Protein AF-A0A426UV34-F1 (afdb_monomer)

Foldseek 3Di:
DDDDDDDDDDDDDDDDDDDDDDDDDDPPPCPDPPVPPVVVVVDDPVVVVVVVVVQVQQPPVPPSDRDLVSVCVVCVVVVHDDDSVNSVVVCVVPPDD

InterPro domains:
  IPR002048 EF-hand domain [PF13405] (50-79)
  IPR002048 EF-hand domain [PS50222] (46-81)
  IPR011992 EF-hand domain pair [SSF47473] (42-97)
  IPR018247 EF-Hand 1, calcium-binding site [PS00018] (59-71)
  IPR050403 Myosin regulatory light chain [PTHR23049] (8-97)

Mean predicted aligned error: 17.24 Å

Radius of gyration: 27.0 Å; Cα contacts (8 Å, |Δi|>4): 29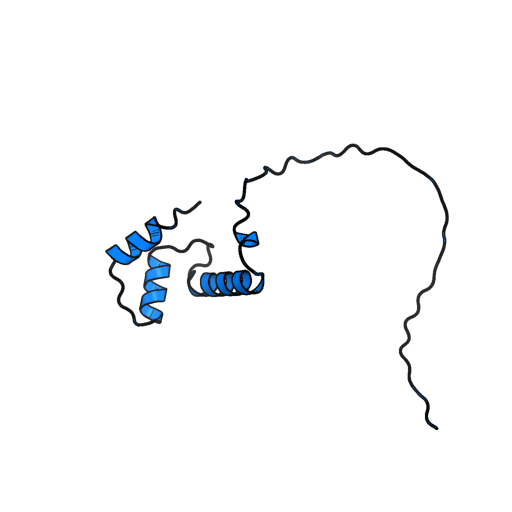; chains: 1; bounding box: 42×59×69 Å

Sequence (97 aa):
KVKKKKKEETEAPAPAPAAESRASSKSSSKKAKRSGSNVFSMFSQAQVAEFKEAFQLMDHDKDGIITKPDLRATFDAVGKLSTEKELDEMLNEAPGP

pLDDT: mean 71.15, std 20.0, range [33.56, 92.19]

Organism: NCBI:txid2493092

Secondary structure (DSSP, 8-state):
--------------------------------------GGGSS-HHHHHHHHHHHHHH-SS-SSS--HHHHHHHHHHHT----HHHHHHHHHHS---

Structure (mmCIF, N/CA/C/O backbone):
data_AF-A0A42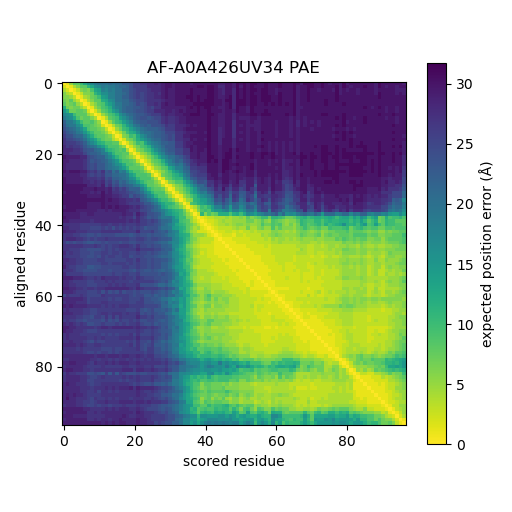6UV34-F1
#
_entry.id   AF-A0A426UV34-F1
#
loop_
_atom_site.group_PDB
_atom_site.id
_atom_site.type_symbol
_atom_site.label_atom_id
_atom_site.label_alt_id
_atom_site.label_comp_id
_atom_site.label_asym_id
_atom_site.label_entity_id
_atom_site.label_seq_id
_atom_site.pdbx_PDB_ins_code
_atom_site.Cartn_x
_atom_site.Cartn_y
_atom_site.Cartn_z
_atom_site.occupancy
_atom_site.B_iso_or_equiv
_atom_site.auth_seq_id
_atom_site.auth_comp_id
_atom_site.auth_asym_id
_atom_site.auth_atom_id
_atom_site.pdbx_PDB_model_num
ATOM 1 N N . LYS A 1 1 ? 32.113 -34.381 -44.879 1.00 39.75 1 LYS A N 1
ATOM 2 C CA . LYS A 1 1 ? 30.875 -35.202 -44.854 1.00 39.75 1 LYS A CA 1
ATOM 3 C C . LYS A 1 1 ? 29.744 -34.355 -44.269 1.00 39.75 1 LYS A C 1
ATOM 5 O O . LYS A 1 1 ? 29.989 -33.741 -43.249 1.00 39.75 1 LYS A O 1
ATOM 10 N N . VAL A 1 2 ? 28.577 -34.360 -44.936 1.00 42.16 2 VAL A N 1
ATOM 11 C CA . VAL A 1 2 ? 27.226 -33.919 -44.486 1.00 42.16 2 VAL A CA 1
ATOM 12 C C . VAL A 1 2 ? 27.110 -32.434 -44.065 1.00 42.16 2 VAL A C 1
ATOM 14 O O . VAL A 1 2 ? 27.537 -32.081 -42.983 1.00 42.16 2 VAL A O 1
ATOM 17 N N . LYS A 1 3 ? 26.694 -31.459 -44.892 1.00 38.00 3 LYS A N 1
ATOM 18 C CA . LYS A 1 3 ? 25.502 -31.262 -45.760 1.00 38.00 3 LYS A CA 1
ATOM 19 C C . LYS A 1 3 ? 24.205 -30.933 -44.979 1.00 38.00 3 LYS A C 1
ATOM 21 O O . LYS A 1 3 ? 23.698 -31.793 -44.273 1.00 38.00 3 LYS A O 1
ATOM 26 N N . LYS A 1 4 ? 23.612 -29.778 -45.348 1.00 47.50 4 LYS A N 1
ATOM 27 C CA . LYS A 1 4 ? 22.185 -29.356 -45.251 1.00 47.50 4 LYS A CA 1
ATOM 28 C C . LYS A 1 4 ? 21.709 -28.838 -43.881 1.00 47.50 4 LYS A C 1
ATOM 30 O O . LYS A 1 4 ? 22.110 -29.372 -42.869 1.00 47.50 4 LYS A O 1
ATOM 35 N N . LYS A 1 5 ? 20.826 -27.837 -43.769 1.00 47.53 5 LYS A N 1
ATOM 36 C CA . LYS A 1 5 ? 19.815 -27.243 -44.682 1.00 47.53 5 LYS A CA 1
ATOM 37 C C . LYS A 1 5 ? 19.419 -25.873 -44.068 1.00 47.53 5 LYS A C 1
ATOM 39 O O . LYS A 1 5 ? 19.293 -25.792 -42.858 1.00 47.53 5 LYS A O 1
ATOM 44 N N . LYS A 1 6 ? 19.394 -24.779 -44.837 1.00 43.38 6 LYS A N 1
ATOM 45 C CA . LYS A 1 6 ? 18.221 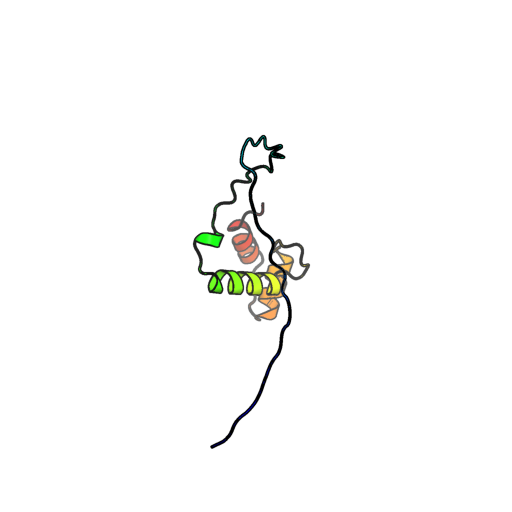-24.175 -45.517 1.00 43.38 6 LYS A CA 1
ATOM 46 C C . LYS A 1 6 ? 17.227 -23.443 -44.593 1.00 43.38 6 LYS A C 1
ATOM 48 O O . LYS A 1 6 ? 16.454 -24.096 -43.903 1.00 43.38 6 LYS A O 1
ATOM 53 N N . LYS A 1 7 ? 17.161 -22.117 -44.765 1.00 40.47 7 LYS A N 1
ATOM 54 C CA . LYS A 1 7 ? 15.957 -21.258 -44.739 1.00 40.47 7 LYS A CA 1
ATOM 55 C C . LYS A 1 7 ? 16.384 -19.920 -45.376 1.00 40.47 7 LYS A C 1
ATOM 57 O O . LYS A 1 7 ? 17.247 -19.261 -44.821 1.00 40.47 7 LYS A O 1
ATOM 62 N N . GLU A 1 8 ? 16.266 -19.734 -46.690 1.00 35.78 8 GLU A N 1
ATOM 63 C CA . GLU A 1 8 ? 15.092 -19.227 -47.424 1.00 35.78 8 GLU A CA 1
ATOM 64 C C . GLU A 1 8 ? 14.424 -18.034 -46.731 1.00 35.78 8 GLU A C 1
ATOM 66 O O . GLU A 1 8 ? 13.609 -18.235 -45.840 1.00 35.78 8 GLU A O 1
ATOM 71 N N . GLU A 1 9 ? 14.775 -16.825 -47.173 1.00 36.84 9 GLU A N 1
ATOM 72 C CA . GLU A 1 9 ? 13.807 -15.748 -47.379 1.00 36.84 9 GLU A CA 1
ATOM 73 C C . GLU A 1 9 ? 14.308 -14.861 -48.531 1.00 36.84 9 GLU A C 1
ATOM 75 O O . GLU A 1 9 ? 15.380 -14.259 -48.493 1.00 36.84 9 GLU A O 1
ATOM 80 N N . THR A 1 10 ? 13.562 -14.937 -49.624 1.00 35.66 10 THR A N 1
ATOM 81 C CA . THR A 1 10 ? 13.453 -13.969 -50.714 1.00 35.66 10 THR A CA 1
ATOM 82 C C . THR A 1 10 ? 13.137 -12.582 -50.174 1.00 35.66 10 THR A C 1
ATOM 84 O O . THR A 1 10 ? 12.179 -12.475 -49.427 1.00 35.66 10 THR A O 1
ATOM 87 N N . GLU A 1 11 ? 13.855 -11.552 -50.624 1.00 33.56 11 GLU A N 1
ATOM 88 C CA . GLU A 1 11 ? 13.279 -10.369 -51.288 1.00 33.56 11 GLU A CA 1
ATOM 89 C C . GLU A 1 11 ? 14.422 -9.443 -51.741 1.00 33.56 11 GLU A C 1
ATOM 91 O O . GLU A 1 11 ? 15.162 -8.882 -50.938 1.00 33.56 11 GLU A O 1
ATOM 96 N N . ALA A 1 12 ? 14.596 -9.303 -53.054 1.00 44.97 12 ALA A N 1
ATOM 97 C CA . ALA A 1 12 ? 15.107 -8.064 -53.627 1.00 44.97 12 ALA A CA 1
ATOM 98 C C . ALA A 1 12 ? 13.859 -7.266 -54.032 1.00 44.97 12 ALA A C 1
ATOM 100 O O . ALA A 1 12 ? 12.920 -7.875 -54.553 1.00 44.97 12 ALA A O 1
ATOM 101 N N . PRO A 1 13 ? 13.835 -5.941 -53.833 1.00 46.31 13 PRO A N 1
ATOM 102 C CA . PRO A 1 13 ? 14.529 -5.101 -54.804 1.00 46.31 13 PRO A CA 1
ATOM 103 C C . PRO A 1 13 ? 15.206 -3.856 -54.205 1.00 46.31 13 PRO A C 1
ATOM 105 O O . PRO A 1 13 ? 14.630 -3.106 -53.423 1.00 46.31 13 PRO A O 1
ATOM 108 N N . ALA A 1 14 ? 16.419 -3.568 -54.680 1.00 47.28 14 ALA A N 1
ATOM 109 C CA . ALA A 1 14 ? 16.874 -2.183 -54.786 1.00 47.28 14 ALA A CA 1
ATOM 110 C C . ALA A 1 14 ? 16.051 -1.484 -55.886 1.00 47.28 14 ALA A C 1
ATOM 112 O O . ALA A 1 14 ? 15.745 -2.110 -56.905 1.00 47.28 14 ALA A O 1
ATOM 113 N N . PRO A 1 15 ? 15.713 -0.198 -55.711 1.00 45.78 15 PRO A N 1
ATOM 114 C CA . PRO A 1 15 ? 16.506 0.808 -56.419 1.00 45.78 15 PRO A CA 1
ATOM 115 C C . PRO A 1 15 ? 16.759 2.085 -55.589 1.00 45.78 15 PRO A C 1
ATOM 117 O O . PRO A 1 15 ? 15.846 2.687 -55.033 1.00 45.78 15 PRO A O 1
ATOM 120 N N . ALA A 1 16 ? 18.012 2.538 -55.560 1.00 44.94 16 ALA A N 1
ATOM 121 C CA . ALA A 1 16 ? 18.384 3.950 -55.359 1.00 44.94 16 ALA A CA 1
ATOM 122 C C . ALA A 1 16 ? 18.532 4.614 -56.761 1.00 44.94 16 ALA A C 1
ATOM 124 O O . ALA A 1 16 ? 18.626 3.835 -57.716 1.00 44.94 16 ALA A O 1
ATOM 125 N N . PRO A 1 17 ? 18.633 5.960 -56.963 1.00 52.09 17 PRO A N 1
ATOM 126 C CA . PRO A 1 17 ? 19.042 6.999 -55.998 1.00 52.09 17 PRO A CA 1
ATOM 127 C C . PRO A 1 17 ? 18.376 8.415 -56.103 1.00 52.09 17 PRO A C 1
ATOM 129 O O . PRO A 1 17 ? 17.724 8.761 -57.078 1.00 52.09 17 PRO A O 1
ATOM 132 N N . ALA A 1 18 ? 18.663 9.243 -55.083 1.00 46.75 18 ALA A N 1
ATOM 133 C CA . ALA A 1 18 ? 18.861 10.711 -55.072 1.00 46.75 18 ALA A CA 1
ATOM 134 C C . ALA A 1 18 ? 17.747 11.711 -55.488 1.00 46.75 18 ALA A C 1
ATOM 136 O O . ALA A 1 18 ? 17.473 11.903 -56.666 1.00 46.75 18 ALA A O 1
ATOM 137 N N . ALA A 1 19 ? 17.284 12.518 -54.518 1.00 48.22 19 ALA A N 1
ATOM 138 C CA . ALA A 1 19 ? 17.123 13.977 -54.657 1.00 48.22 19 ALA A CA 1
ATOM 139 C C . ALA A 1 19 ? 17.048 14.653 -53.271 1.00 48.22 19 ALA A C 1
ATOM 141 O O . ALA A 1 19 ? 16.510 14.109 -52.310 1.00 48.22 19 ALA A O 1
ATOM 142 N N . GLU A 1 20 ? 17.646 15.832 -53.176 1.00 36.59 20 GLU A N 1
ATOM 143 C CA . GLU A 1 20 ? 18.181 16.457 -51.974 1.00 36.59 20 GLU A CA 1
ATOM 144 C C . GLU A 1 20 ? 17.277 17.567 -51.394 1.00 36.59 20 GLU A C 1
ATOM 146 O O . GLU A 1 20 ? 16.874 18.493 -52.085 1.00 36.59 20 GLU A O 1
ATOM 151 N N . SER A 1 21 ? 17.107 17.528 -50.069 1.00 49.25 21 SER A N 1
ATOM 152 C CA . SER A 1 21 ? 17.011 18.665 -49.137 1.00 49.25 21 SER A CA 1
ATOM 153 C C . SER A 1 21 ? 15.748 19.550 -49.006 1.00 49.25 21 SER A C 1
ATOM 155 O O . SER A 1 21 ? 15.192 20.091 -49.952 1.00 49.25 21 SER A O 1
ATOM 157 N N . ARG A 1 22 ? 15.490 19.828 -47.715 1.00 45.75 22 ARG A N 1
ATOM 158 C CA . ARG A 1 22 ? 15.134 21.110 -47.071 1.00 45.75 22 ARG A CA 1
ATOM 159 C C . ARG A 1 22 ? 13.689 21.362 -46.610 1.00 45.75 22 ARG A C 1
ATOM 161 O O . ARG A 1 22 ? 12.760 21.537 -47.379 1.00 45.75 22 ARG A O 1
ATOM 168 N N . ALA A 1 23 ? 13.659 21.603 -45.294 1.00 43.31 23 ALA A N 1
ATOM 169 C CA . ALA A 1 23 ? 12.843 22.555 -44.542 1.00 43.31 23 ALA A CA 1
ATOM 170 C C . ALA A 1 23 ? 11.572 22.022 -43.859 1.00 43.31 23 ALA A C 1
ATOM 172 O O . ALA A 1 23 ? 10.492 21.889 -44.418 1.00 43.31 23 ALA A O 1
ATOM 173 N N . SER A 1 24 ? 11.754 21.804 -42.558 1.00 49.31 24 SER A N 1
ATOM 174 C CA . SER A 1 24 ? 10.762 21.642 -41.504 1.00 49.31 24 SER A CA 1
ATOM 175 C C . SER A 1 24 ? 9.880 22.878 -41.280 1.00 49.31 24 SER A C 1
ATOM 177 O O . SER A 1 24 ? 10.412 23.985 -41.235 1.00 49.31 24 SER A O 1
ATOM 179 N N . SER A 1 25 ? 8.622 22.673 -40.878 1.00 52.97 25 SER A N 1
ATOM 180 C CA . SER A 1 25 ? 7.970 23.494 -39.835 1.00 52.97 25 SER A CA 1
ATOM 181 C C . SER A 1 25 ? 6.757 22.794 -39.194 1.00 52.97 25 SER A C 1
ATOM 183 O O . SER A 1 25 ? 5.598 23.142 -39.368 1.00 52.97 25 SER A O 1
ATOM 185 N N . LYS A 1 26 ? 7.066 21.763 -38.405 1.00 48.59 26 LYS A N 1
ATOM 186 C CA . LYS A 1 26 ? 6.527 21.478 -37.061 1.00 48.59 26 LYS A CA 1
ATOM 187 C C . LYS A 1 26 ? 5.228 22.211 -36.645 1.00 48.59 26 LYS A C 1
ATOM 189 O O . LYS A 1 26 ? 5.289 23.246 -35.986 1.00 48.59 26 LYS A O 1
ATOM 194 N N . SER A 1 27 ? 4.069 21.580 -36.856 1.00 46.66 27 SER A N 1
ATOM 195 C CA . SER A 1 27 ? 2.888 21.801 -36.003 1.00 46.66 27 SER A CA 1
ATOM 196 C C . SER A 1 27 ? 3.030 20.924 -34.760 1.00 46.66 27 SER A C 1
ATOM 198 O O . SER A 1 27 ? 2.568 19.787 -34.696 1.00 46.66 27 SER A O 1
ATOM 200 N N . SER A 1 28 ? 3.792 21.416 -33.783 1.00 51.69 28 SER A N 1
ATOM 201 C CA . SER A 1 28 ? 3.840 20.808 -32.458 1.00 51.69 28 SER A CA 1
ATOM 202 C C . SER A 1 28 ? 2.550 21.157 -31.727 1.00 51.69 28 SER A C 1
ATOM 204 O O . SER A 1 28 ? 2.462 22.221 -31.108 1.00 51.69 28 SER A O 1
ATOM 206 N N . SER A 1 29 ? 1.565 20.259 -31.774 1.00 60.47 29 SER A N 1
ATOM 207 C CA . SER A 1 29 ? 0.521 20.224 -30.757 1.00 60.47 29 SER A CA 1
ATOM 208 C C . SER A 1 29 ? 1.227 20.113 -29.407 1.00 60.47 29 SER A C 1
ATOM 210 O O . SER A 1 29 ? 1.950 19.162 -29.101 1.00 60.47 29 SER A O 1
ATOM 212 N N . LYS A 1 30 ? 1.141 21.204 -28.650 1.00 53.25 30 LYS A N 1
ATOM 213 C CA . LYS A 1 30 ? 1.869 21.439 -27.410 1.00 53.25 30 LYS A CA 1
ATOM 214 C C . LYS A 1 30 ? 1.270 20.519 -26.348 1.00 53.25 30 LYS A C 1
ATOM 216 O O . LYS A 1 30 ? 0.431 20.938 -25.560 1.00 53.25 30 LYS A O 1
ATOM 221 N N . LYS A 1 31 ? 1.664 19.240 -26.357 1.00 55.97 31 LYS A N 1
ATOM 222 C CA . LYS A 1 31 ? 1.400 18.322 -25.249 1.00 55.97 31 LYS A CA 1
ATOM 223 C C . LYS A 1 31 ? 2.050 18.963 -24.036 1.00 55.97 31 LYS A C 1
ATOM 225 O O . LYS A 1 31 ? 3.270 19.136 -24.009 1.00 55.97 31 LYS A O 1
ATOM 230 N N . ALA A 1 32 ? 1.210 19.411 -23.107 1.00 54.19 32 ALA A N 1
ATOM 231 C CA . ALA A 1 32 ? 1.636 19.999 -21.856 1.00 54.19 32 ALA A CA 1
ATOM 232 C C . ALA A 1 32 ? 2.734 19.103 -21.283 1.00 54.19 32 ALA A C 1
ATOM 234 O O . ALA A 1 32 ? 2.503 17.916 -21.035 1.00 54.19 32 ALA A O 1
ATOM 235 N N . LYS A 1 33 ? 3.941 19.659 -21.134 1.00 51.47 33 LYS A N 1
ATOM 236 C CA . LYS A 1 33 ? 4.963 19.077 -20.272 1.00 51.47 33 LYS A CA 1
ATOM 237 C C . LYS A 1 33 ? 4.372 19.137 -18.872 1.00 51.47 33 LYS A C 1
ATOM 239 O O . LYS A 1 33 ? 4.604 20.085 -18.133 1.00 51.47 33 LYS A O 1
ATOM 244 N N . ARG A 1 34 ? 3.562 18.133 -18.533 1.00 58.34 34 ARG A N 1
ATOM 245 C CA . ARG A 1 34 ? 3.423 17.720 -17.150 1.00 58.34 34 ARG A CA 1
ATOM 246 C C . ARG A 1 34 ? 4.852 17.456 -16.723 1.00 58.34 34 ARG A C 1
ATOM 248 O O . ARG A 1 34 ? 5.520 16.602 -17.307 1.00 58.34 34 AR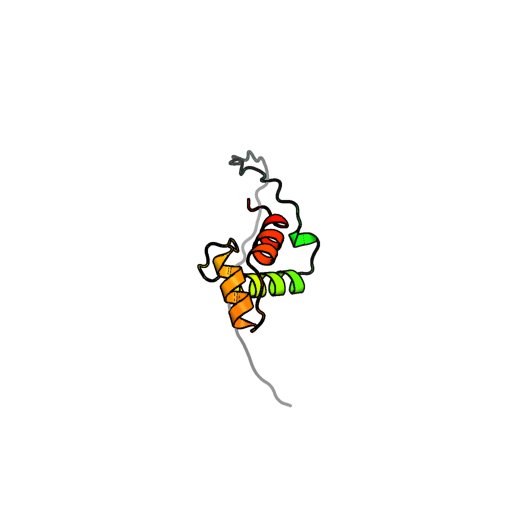G A O 1
ATOM 255 N N . SER A 1 35 ? 5.339 18.299 -15.823 1.00 55.50 35 SER A N 1
ATOM 256 C CA . SER A 1 35 ? 6.602 18.117 -15.130 1.00 55.50 35 SER A CA 1
ATOM 257 C C . SER A 1 35 ? 6.445 16.876 -14.256 1.00 55.50 35 SER A C 1
ATOM 259 O O . SER A 1 35 ? 6.299 16.975 -13.047 1.00 55.50 35 SER A O 1
ATOM 261 N N . GLY A 1 36 ? 6.361 15.709 -14.897 1.00 59.69 36 GLY A N 1
ATOM 262 C CA . GLY A 1 36 ? 6.485 14.432 -14.236 1.00 59.69 36 GLY A CA 1
ATOM 263 C C . GLY A 1 36 ? 7.908 14.404 -13.733 1.00 59.69 36 GLY A C 1
ATOM 264 O O . GLY A 1 36 ? 8.850 14.346 -14.527 1.00 59.69 36 GLY A O 1
ATOM 265 N N . SER A 1 37 ? 8.059 14.546 -12.422 1.00 56.62 37 SER A N 1
ATOM 266 C CA . SER A 1 37 ? 9.280 14.163 -11.740 1.00 56.62 37 SER A CA 1
ATOM 267 C C . SER A 1 37 ? 9.673 12.794 -12.290 1.00 56.62 37 SER A C 1
ATOM 269 O O . SER A 1 37 ? 8.852 11.881 -12.386 1.00 56.62 37 SER A O 1
ATOM 271 N N . ASN A 1 38 ? 10.912 12.670 -12.756 1.00 73.06 38 ASN A N 1
ATOM 272 C CA . ASN A 1 38 ? 11.397 11.459 -13.406 1.00 73.06 38 ASN A CA 1
ATOM 273 C C . ASN A 1 38 ? 11.688 10.371 -12.351 1.00 73.06 38 ASN A C 1
ATOM 275 O O . ASN A 1 38 ? 12.772 9.798 -12.328 1.00 73.06 38 ASN A O 1
ATOM 279 N N . VAL A 1 39 ? 10.733 10.134 -11.443 1.00 79.25 39 VAL A N 1
ATOM 280 C CA . VAL A 1 39 ? 10.810 9.201 -10.311 1.00 79.25 39 VAL A CA 1
ATOM 281 C C . VAL A 1 39 ? 11.080 7.792 -10.827 1.00 79.25 39 VAL A C 1
ATOM 283 O O . VAL A 1 39 ? 11.946 7.101 -10.308 1.00 79.25 39 VAL A O 1
ATOM 286 N N . PHE A 1 40 ? 10.455 7.417 -11.947 1.00 78.19 40 PHE A N 1
ATOM 287 C CA . PHE A 1 40 ? 10.711 6.147 -12.631 1.00 78.19 40 PHE A CA 1
ATOM 288 C C . PHE A 1 40 ? 12.155 5.973 -13.124 1.00 78.19 40 PHE A C 1
ATOM 290 O O . PHE A 1 40 ? 12.591 4.842 -13.290 1.00 78.19 40 PHE A O 1
ATOM 297 N N . SER A 1 41 ? 12.913 7.054 -13.345 1.00 84.25 41 SER A N 1
ATOM 298 C CA . SER A 1 41 ? 14.328 6.958 -13.741 1.00 84.25 41 SER A CA 1
ATOM 299 C C . SER A 1 41 ? 15.294 6.866 -12.558 1.00 84.25 41 SER A C 1
ATOM 301 O O . SER A 1 41 ? 16.488 6.680 -12.776 1.00 84.25 41 SER A O 1
ATOM 303 N N . MET A 1 42 ? 14.809 7.003 -11.319 1.00 85.81 42 MET A N 1
ATOM 304 C CA . MET A 1 42 ? 15.617 6.785 -10.112 1.00 85.81 42 MET A CA 1
ATOM 305 C C . MET A 1 42 ? 15.727 5.298 -9.742 1.00 85.81 42 MET A C 1
ATOM 307 O O . MET A 1 42 ? 16.584 4.934 -8.941 1.00 85.81 42 MET A O 1
ATOM 311 N N . PHE A 1 43 ? 14.896 4.444 -10.345 1.00 88.12 43 PHE A N 1
ATOM 312 C CA . PHE A 1 43 ? 14.824 3.009 -10.077 1.00 88.12 43 PHE A CA 1
ATOM 313 C C . PHE A 1 43 ? 15.240 2.191 -11.302 1.00 88.12 43 PHE A C 1
ATOM 315 O O . PHE A 1 43 ? 15.148 2.646 -12.444 1.00 88.12 43 PHE A O 1
ATOM 322 N N . SER A 1 44 ? 15.705 0.961 -11.075 1.00 92.00 44 SER A N 1
ATOM 323 C CA . SER A 1 44 ? 15.996 0.039 -12.178 1.00 92.00 44 SER A CA 1
ATOM 324 C C . SER A 1 44 ? 14.704 -0.439 -12.852 1.00 92.00 44 SER A C 1
ATOM 326 O O . SER A 1 44 ? 13.640 -0.450 -12.238 1.00 92.00 44 SER A O 1
ATOM 328 N N . GLN A 1 45 ? 14.786 -0.903 -14.103 1.00 88.81 45 GLN A N 1
ATOM 329 C CA . GLN A 1 45 ? 13.611 -1.455 -14.796 1.00 88.81 45 GLN A CA 1
ATOM 330 C C . GLN A 1 45 ? 13.008 -2.668 -14.070 1.00 88.81 45 GLN A C 1
ATOM 332 O O . GLN A 1 45 ? 11.796 -2.854 -14.102 1.00 88.81 45 GLN A O 1
ATOM 337 N N . ALA A 1 46 ? 13.836 -3.455 -13.376 1.00 91.25 46 ALA A N 1
ATOM 338 C CA . ALA A 1 46 ? 13.367 -4.564 -12.550 1.00 91.25 46 ALA A CA 1
ATOM 339 C C . ALA A 1 46 ? 12.563 -4.066 -11.338 1.00 91.25 46 ALA A C 1
ATOM 341 O O . ALA A 1 46 ? 11.458 -4.539 -11.108 1.00 91.25 46 ALA A O 1
ATOM 342 N N . GLN A 1 47 ? 13.055 -3.043 -10.631 1.00 91.94 47 GLN A N 1
ATOM 343 C CA . GLN A 1 47 ? 12.326 -2.429 -9.513 1.00 91.94 47 GLN A CA 1
ATOM 344 C C . GLN A 1 47 ? 11.015 -1.789 -9.969 1.00 91.94 47 GLN A C 1
ATOM 346 O O . GLN A 1 47 ? 9.992 -1.929 -9.313 1.00 91.94 47 GLN A O 1
ATOM 351 N N . VAL A 1 48 ? 11.022 -1.112 -11.119 1.00 89.62 48 VAL A N 1
ATOM 352 C CA . VAL A 1 48 ? 9.802 -0.542 -11.702 1.00 89.62 48 VAL A CA 1
ATOM 353 C C . VAL A 1 48 ? 8.774 -1.633 -12.007 1.00 89.62 48 VAL A C 1
ATOM 355 O O . VAL A 1 48 ? 7.586 -1.426 -11.763 1.00 89.62 48 VAL A O 1
ATOM 358 N N . ALA A 1 49 ? 9.210 -2.786 -12.521 1.00 90.62 49 ALA A N 1
ATOM 359 C CA . ALA A 1 49 ? 8.326 -3.921 -12.763 1.00 90.62 49 ALA A CA 1
ATOM 360 C C . ALA A 1 49 ? 7.746 -4.478 -11.453 1.00 90.62 49 ALA A C 1
ATOM 362 O O . ALA A 1 49 ? 6.531 -4.631 -11.361 1.00 90.62 49 ALA A O 1
ATOM 363 N N . GLU A 1 50 ? 8.578 -4.677 -10.428 1.00 92.19 50 GLU A N 1
ATOM 364 C CA . GLU A 1 50 ? 8.139 -5.129 -9.100 1.00 92.19 50 GLU A CA 1
ATOM 365 C C . GLU A 1 50 ? 7.135 -4.161 -8.465 1.00 92.19 50 GLU A C 1
ATOM 367 O O . GLU A 1 50 ? 6.077 -4.585 -8.006 1.00 92.19 50 GLU A O 1
ATOM 372 N N . PHE A 1 51 ? 7.405 -2.851 -8.498 1.00 89.31 51 PHE A N 1
ATOM 373 C CA . PHE A 1 51 ? 6.466 -1.853 -7.986 1.00 89.31 51 PHE A CA 1
ATOM 374 C C . PHE A 1 51 ? 5.145 -1.885 -8.738 1.00 89.31 51 PHE A C 1
ATOM 376 O O . PHE A 1 51 ? 4.093 -1.753 -8.125 1.00 89.31 51 PHE A O 1
ATOM 383 N N . LYS A 1 52 ? 5.180 -2.090 -10.057 1.00 89.88 52 LYS A N 1
ATOM 384 C CA . LYS A 1 52 ? 3.972 -2.161 -10.875 1.00 89.88 52 LYS A CA 1
ATOM 385 C C . LYS A 1 52 ? 3.144 -3.409 -10.569 1.00 89.88 52 LYS A C 1
ATOM 387 O O . LYS A 1 52 ? 1.917 -3.331 -10.570 1.00 89.88 52 LYS A O 1
ATOM 392 N N . GLU A 1 53 ? 3.784 -4.551 -10.346 1.00 91.69 53 GLU A N 1
ATOM 393 C CA . GLU A 1 53 ? 3.102 -5.786 -9.943 1.00 91.69 53 GLU A CA 1
ATOM 394 C C . GLU A 1 53 ? 2.522 -5.667 -8.533 1.00 91.69 53 GLU A C 1
ATOM 396 O O . GLU A 1 53 ? 1.354 -5.992 -8.333 1.00 91.69 53 GLU A O 1
ATOM 401 N N . ALA A 1 54 ? 3.285 -5.114 -7.588 1.00 90.69 54 ALA A N 1
ATOM 402 C CA . ALA A 1 54 ? 2.809 -4.853 -6.235 1.00 90.69 54 ALA A CA 1
ATOM 403 C C . ALA A 1 54 ? 1.609 -3.894 -6.228 1.00 90.69 54 ALA A C 1
ATOM 405 O O . ALA A 1 54 ? 0.617 -4.171 -5.562 1.00 90.69 54 ALA A O 1
ATOM 406 N N . PHE A 1 55 ? 1.652 -2.816 -7.022 1.00 90.38 55 PHE A N 1
ATOM 407 C CA . PHE A 1 55 ? 0.530 -1.880 -7.154 1.00 90.38 55 PHE A CA 1
ATOM 408 C C . PHE A 1 55 ? -0.723 -2.574 -7.691 1.00 90.38 55 PHE A C 1
ATOM 410 O O . PHE A 1 55 ? -1.797 -2.386 -7.143 1.00 90.38 55 PHE A O 1
ATOM 417 N N . GLN A 1 56 ? -0.584 -3.425 -8.714 1.00 90.69 56 GLN A N 1
ATOM 418 C CA . GLN A 1 56 ? -1.703 -4.198 -9.272 1.00 90.69 56 GLN A CA 1
ATOM 419 C C . GLN A 1 56 ? -2.282 -5.231 -8.302 1.00 90.69 56 GLN A C 1
ATOM 421 O O . GLN A 1 56 ? -3.428 -5.637 -8.470 1.00 90.69 56 GLN A O 1
ATOM 426 N N . LEU A 1 57 ? -1.487 -5.711 -7.345 1.00 89.94 57 LEU A N 1
ATOM 427 C CA . LEU A 1 57 ? -1.956 -6.632 -6.316 1.00 89.94 57 LEU A CA 1
ATOM 428 C C . LEU A 1 57 ? -2.728 -5.895 -5.215 1.00 89.94 57 LEU A C 1
ATOM 430 O O . LEU A 1 57 ? -3.656 -6.468 -4.652 1.00 89.94 57 LEU A O 1
ATOM 434 N N . MET A 1 58 ? -2.338 -4.651 -4.927 1.00 89.94 58 MET A N 1
ATOM 435 C CA . MET A 1 58 ? -2.927 -3.815 -3.880 1.00 89.94 58 MET A CA 1
ATOM 436 C C . MET A 1 58 ? -4.181 -3.064 -4.344 1.00 89.94 58 MET A C 1
ATOM 438 O O . MET A 1 58 ? -5.123 -2.936 -3.576 1.00 89.94 58 MET A O 1
ATOM 442 N N . ASP A 1 59 ? -4.191 -2.580 -5.586 1.00 92.12 59 ASP A N 1
ATOM 443 C CA . ASP A 1 59 ? -5.293 -1.853 -6.227 1.00 92.12 59 ASP A CA 1
ATOM 444 C C . ASP A 1 59 ? -6.415 -2.826 -6.643 1.00 92.12 59 ASP A C 1
ATOM 446 O O . ASP A 1 59 ? -6.343 -3.491 -7.686 1.00 92.12 59 ASP A O 1
ATOM 450 N N . HIS A 1 60 ? -7.436 -2.968 -5.790 1.00 89.62 60 HIS A N 1
ATOM 451 C CA . HIS A 1 60 ? -8.492 -3.956 -5.993 1.00 89.62 60 HIS A CA 1
ATOM 452 C C . HIS A 1 60 ? -9.527 -3.513 -7.033 1.00 89.62 60 HIS A C 1
ATOM 454 O O . HIS A 1 60 ? -10.064 -4.368 -7.752 1.00 89.62 60 HIS A O 1
ATOM 460 N N . ASP A 1 61 ? -9.822 -2.215 -7.121 1.00 89.50 61 ASP A N 1
ATOM 461 C CA . ASP A 1 61 ? -10.802 -1.656 -8.058 1.00 89.50 61 ASP A CA 1
ATOM 462 C C . ASP A 1 61 ? -10.198 -1.242 -9.414 1.00 89.50 61 ASP A C 1
ATOM 464 O O . ASP A 1 61 ? -10.934 -1.093 -10.397 1.00 89.50 61 ASP A O 1
ATOM 468 N N . LYS A 1 62 ? -8.863 -1.230 -9.514 1.00 89.75 62 LYS A N 1
ATOM 469 C CA . LYS A 1 62 ? -8.071 -0.997 -10.730 1.00 89.75 62 LYS A CA 1
ATOM 470 C C . LYS A 1 62 ? -8.231 0.411 -11.286 1.00 89.75 62 LYS A C 1
ATOM 472 O O . LYS A 1 62 ? -8.147 0.600 -12.507 1.00 89.75 62 LYS A O 1
ATOM 477 N N . ASP A 1 63 ? -8.472 1.388 -10.421 1.00 88.69 63 ASP A N 1
ATOM 478 C CA . ASP A 1 63 ? -8.568 2.792 -10.810 1.00 88.69 63 ASP A CA 1
ATOM 479 C C . ASP A 1 63 ? -7.186 3.484 -10.896 1.00 88.69 63 ASP A C 1
ATOM 481 O O . ASP A 1 63 ? -7.062 4.583 -11.453 1.00 88.69 63 ASP A O 1
ATOM 485 N N . GLY A 1 64 ? -6.127 2.794 -10.449 1.00 87.94 64 GLY A N 1
ATOM 486 C CA . GLY A 1 64 ? -4.750 3.276 -10.426 1.00 87.94 64 GLY A CA 1
ATOM 487 C C . GLY A 1 64 ? -4.404 4.131 -9.204 1.00 87.94 64 GLY A C 1
ATOM 488 O O . GLY A 1 64 ? -3.318 4.719 -9.177 1.00 87.94 64 GLY A O 1
ATOM 489 N N . ILE A 1 65 ? -5.292 4.217 -8.214 1.00 88.44 65 ILE A N 1
ATOM 490 C CA . ILE A 1 65 ? -5.149 4.964 -6.969 1.00 88.44 65 ILE A CA 1
ATOM 491 C C . ILE A 1 65 ? -5.410 4.008 -5.810 1.00 88.44 65 ILE A C 1
ATOM 493 O O . ILE A 1 65 ? -6.503 3.509 -5.608 1.00 88.44 65 ILE A O 1
ATOM 497 N N . ILE A 1 66 ? -4.406 3.804 -4.964 1.00 88.50 66 ILE A N 1
ATOM 498 C CA . ILE A 1 66 ? -4.611 3.002 -3.760 1.00 88.50 66 ILE A CA 1
ATOM 499 C C . ILE A 1 66 ? -5.405 3.826 -2.749 1.00 88.50 66 ILE A C 1
ATOM 501 O O . ILE A 1 66 ? -4.924 4.851 -2.257 1.00 88.50 66 ILE A O 1
ATOM 505 N N . THR A 1 67 ? -6.596 3.351 -2.403 1.00 89.12 67 THR A N 1
ATOM 506 C CA . THR A 1 67 ? -7.463 3.989 -1.414 1.00 89.12 67 THR A CA 1
ATOM 507 C C . THR A 1 67 ? -7.483 3.222 -0.083 1.00 89.12 67 THR A C 1
ATOM 509 O O . THR A 1 67 ? -6.921 2.136 0.074 1.00 89.12 67 THR A O 1
ATOM 512 N N . LYS A 1 68 ? -8.125 3.796 0.944 1.00 89.44 68 LYS A N 1
ATOM 513 C CA . LYS A 1 68 ? -8.284 3.162 2.268 1.00 89.44 68 LYS A CA 1
ATOM 514 C C . LYS A 1 68 ? -8.892 1.749 2.217 1.00 89.44 68 LYS A C 1
ATOM 516 O O . LYS A 1 68 ? -8.376 0.883 2.930 1.00 89.44 68 LYS A O 1
ATOM 521 N N . PRO A 1 69 ? -9.966 1.481 1.442 1.00 88.69 69 PRO A N 1
ATOM 522 C CA . PRO A 1 69 ? -10.492 0.125 1.316 1.00 88.69 69 PRO A CA 1
ATOM 523 C C . PRO A 1 69 ? -9.490 -0.848 0.680 1.00 88.69 69 PRO A C 1
ATOM 525 O O . PRO A 1 69 ? -9.415 -1.983 1.149 1.00 88.69 69 PRO A O 1
ATOM 528 N N . ASP A 1 70 ? -8.679 -0.411 -0.287 1.00 91.19 70 ASP A N 1
ATOM 529 C CA . ASP A 1 70 ? -7.657 -1.252 -0.928 1.00 91.19 70 ASP A CA 1
ATOM 530 C C . ASP A 1 70 ? -6.564 -1.675 0.053 1.00 91.19 70 ASP A C 1
ATOM 532 O O . ASP A 1 70 ? -6.233 -2.858 0.176 1.00 91.19 70 ASP A O 1
ATOM 536 N N . LEU A 1 71 ? -6.046 -0.718 0.832 1.00 89.50 71 LEU A N 1
ATOM 537 C CA . LEU A 1 71 ? -5.063 -1.012 1.875 1.00 89.50 71 LEU A CA 1
ATOM 538 C C . LEU A 1 71 ? -5.637 -1.973 2.914 1.00 89.50 71 LEU A C 1
ATOM 540 O O . LEU A 1 71 ? -4.974 -2.936 3.291 1.00 89.50 71 LEU A O 1
ATOM 544 N N . ARG A 1 72 ? -6.878 -1.747 3.358 1.00 88.88 72 ARG A N 1
ATOM 545 C CA . ARG A 1 72 ? -7.533 -2.617 4.339 1.00 88.88 72 ARG A CA 1
ATOM 546 C C . ARG A 1 72 ? -7.658 -4.049 3.823 1.00 88.88 72 ARG A C 1
ATOM 548 O O . ARG A 1 72 ? -7.246 -4.971 4.519 1.00 88.88 72 ARG A O 1
ATOM 555 N N . ALA A 1 73 ? -8.139 -4.221 2.593 1.00 88.94 73 ALA A N 1
ATOM 556 C CA . ALA A 1 73 ? -8.250 -5.529 1.955 1.00 88.94 73 ALA A CA 1
ATOM 557 C C . ALA A 1 73 ? -6.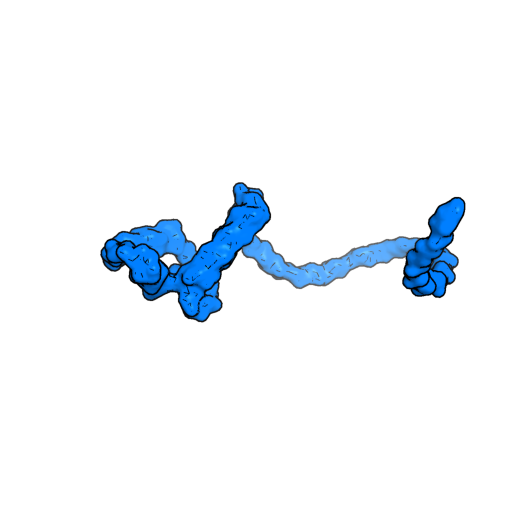882 -6.216 1.798 1.00 88.94 73 ALA A C 1
ATOM 559 O O . ALA A 1 73 ? -6.755 -7.413 2.059 1.00 88.94 73 ALA A O 1
ATOM 560 N N . THR A 1 74 ? -5.839 -5.454 1.462 1.00 89.75 74 THR A N 1
ATOM 561 C CA . THR A 1 74 ? -4.466 -5.966 1.364 1.00 89.75 74 THR A CA 1
ATOM 562 C C . THR A 1 74 ? -3.942 -6.449 2.720 1.00 89.75 74 THR A C 1
ATOM 564 O O . THR A 1 74 ? -3.395 -7.547 2.824 1.00 89.75 74 THR A O 1
ATOM 567 N N . PHE A 1 75 ? -4.110 -5.657 3.782 1.00 88.1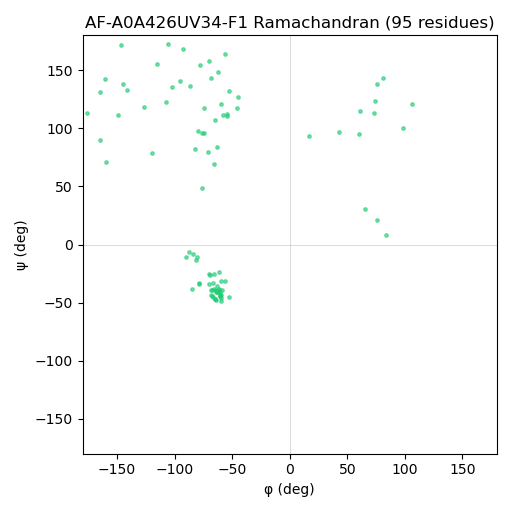2 75 PHE A N 1
ATOM 568 C CA . PHE A 1 75 ? -3.666 -6.025 5.130 1.00 88.12 75 PHE A CA 1
ATOM 569 C C . PHE A 1 75 ? -4.437 -7.225 5.689 1.00 88.12 75 PHE A C 1
ATOM 571 O O . PHE A 1 75 ? -3.825 -8.122 6.279 1.00 88.12 75 PHE A O 1
ATOM 578 N N . ASP A 1 76 ? -5.741 -7.296 5.412 1.00 87.88 76 ASP A N 1
ATOM 579 C CA . ASP A 1 76 ? -6.577 -8.451 5.734 1.00 87.88 76 ASP A CA 1
ATOM 580 C C . ASP A 1 76 ? -6.091 -9.712 4.992 1.00 87.88 76 ASP A C 1
ATOM 582 O O . ASP A 1 76 ? -5.990 -10.781 5.597 1.00 87.88 76 ASP A O 1
ATOM 586 N N . ALA A 1 77 ? -5.696 -9.595 3.717 1.00 85.94 77 ALA A N 1
ATOM 587 C CA . ALA A 1 77 ? -5.146 -10.705 2.930 1.00 85.94 77 ALA A CA 1
ATOM 588 C C . ALA A 1 77 ? -3.780 -11.200 3.443 1.00 85.94 77 ALA A C 1
ATOM 590 O O . ALA A 1 77 ? -3.484 -12.394 3.370 1.00 85.94 77 ALA A O 1
ATOM 591 N N . VAL A 1 78 ? -2.955 -10.303 3.992 1.00 84.50 78 VAL A N 1
ATOM 592 C CA . VAL A 1 78 ? -1.656 -10.633 4.612 1.00 84.50 78 VAL A CA 1
ATOM 593 C C . VAL A 1 78 ? -1.827 -11.167 6.047 1.00 84.50 78 VAL A C 1
ATOM 595 O O . VAL A 1 78 ? -0.887 -11.710 6.629 1.00 84.50 78 VAL A O 1
ATOM 598 N N . GLY A 1 79 ? -3.030 -11.068 6.622 1.00 81.69 79 GLY A N 1
ATOM 599 C CA . GLY A 1 79 ? -3.332 -11.521 7.981 1.00 81.69 79 GLY A CA 1
ATOM 600 C C . GLY A 1 79 ? -2.808 -10.581 9.070 1.00 81.69 79 GLY A C 1
ATOM 601 O O . GLY A 1 79 ? -2.622 -11.003 10.213 1.00 81.69 79 GLY A O 1
ATOM 602 N N . LYS A 1 80 ? -2.547 -9.311 8.730 1.00 80.12 80 LYS A N 1
ATOM 603 C CA . LYS A 1 80 ? -2.092 -8.288 9.674 1.00 80.12 80 LYS A CA 1
ATOM 604 C C . LYS A 1 80 ? -3.223 -7.300 9.935 1.00 80.12 80 LYS A C 1
ATOM 606 O O . LYS A 1 80 ? -3.723 -6.665 9.019 1.00 80.12 80 LYS A O 1
ATOM 611 N N . LEU A 1 81 ? -3.597 -7.145 11.201 1.00 73.50 81 LEU A N 1
ATOM 612 C CA . LEU A 1 81 ? -4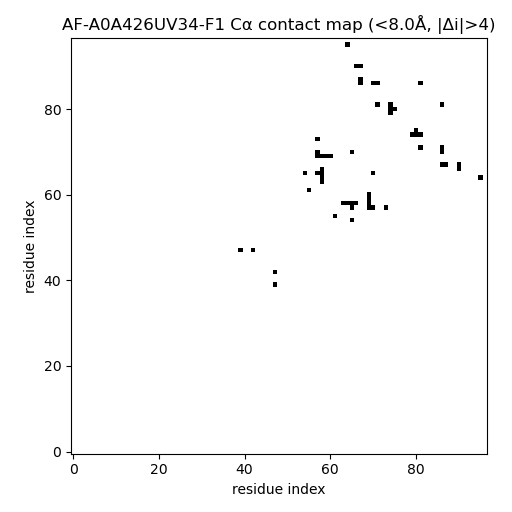.615 -6.181 11.611 1.00 73.50 81 LEU A CA 1
ATOM 613 C C . LEU A 1 81 ? -3.990 -4.783 11.679 1.00 73.50 81 LEU A C 1
ATOM 615 O O . LEU A 1 81 ? -3.344 -4.450 12.671 1.00 73.50 81 LEU A O 1
ATOM 619 N N . SER A 1 82 ? -4.168 -3.987 10.627 1.00 77.94 82 SER A N 1
ATOM 620 C CA . SER A 1 82 ? -3.831 -2.559 10.639 1.00 77.94 82 SER A CA 1
ATOM 621 C C . SER A 1 82 ? -5.007 -1.753 11.189 1.00 77.94 82 SER A C 1
ATOM 623 O O . SER A 1 82 ? -6.167 -1.997 10.848 1.00 77.94 82 SER A O 1
ATOM 625 N N . THR A 1 83 ? -4.725 -0.789 12.060 1.00 85.38 83 THR A N 1
ATOM 626 C CA . THR A 1 83 ? -5.745 0.110 12.613 1.00 85.38 83 THR A CA 1
ATOM 627 C C . THR A 1 83 ? -6.126 1.193 11.604 1.00 85.38 83 THR A C 1
ATOM 629 O O . THR A 1 83 ? -5.323 1.581 10.760 1.00 85.38 83 THR A O 1
ATOM 632 N N . GLU A 1 84 ? -7.343 1.745 11.697 1.00 84.56 84 GLU A N 1
ATOM 633 C CA . GLU A 1 84 ? -7.774 2.828 10.790 1.00 84.56 84 GLU A CA 1
ATOM 634 C C . GLU A 1 84 ? -6.843 4.039 10.807 1.00 84.56 84 GLU A C 1
ATOM 636 O O . GLU A 1 84 ? -6.695 4.696 9.780 1.00 84.56 84 GLU A O 1
ATOM 641 N N . LYS A 1 85 ? -6.212 4.306 11.954 1.00 86.31 85 LYS A N 1
ATOM 642 C CA . LYS A 1 85 ? -5.261 5.399 12.114 1.00 86.31 85 LYS A CA 1
ATOM 643 C C . LYS A 1 85 ? -3.972 5.148 11.329 1.00 86.31 85 LYS A C 1
ATOM 645 O O . LYS A 1 85 ? -3.506 6.050 10.650 1.00 86.31 85 LYS A O 1
ATOM 650 N N . GLU A 1 86 ? -3.437 3.929 11.379 1.00 86.69 86 GLU A N 1
ATOM 651 C CA . GLU A 1 86 ? -2.246 3.551 10.605 1.00 86.69 86 GLU A CA 1
ATOM 652 C C . GLU A 1 86 ? -2.528 3.595 9.098 1.00 86.69 86 GLU A C 1
ATOM 654 O O . GLU A 1 86 ? -1.698 4.070 8.330 1.00 86.69 86 GLU A O 1
ATOM 659 N N . LEU A 1 87 ? -3.722 3.169 8.668 1.00 87.44 87 LEU A N 1
ATOM 660 C CA . LEU A 1 87 ? -4.128 3.262 7.262 1.00 87.44 87 LEU A CA 1
ATOM 661 C C . LEU A 1 87 ? -4.230 4.720 6.785 1.00 87.44 87 LEU A C 1
ATOM 663 O O . LEU A 1 87 ? -3.803 5.029 5.676 1.00 87.44 87 LEU A O 1
ATOM 667 N N . ASP A 1 88 ? -4.770 5.617 7.616 1.00 87.56 88 ASP A N 1
ATOM 668 C CA . ASP A 1 88 ? -4.822 7.048 7.296 1.00 87.56 88 ASP A CA 1
ATOM 669 C C . ASP A 1 88 ? -3.424 7.680 7.277 1.00 87.56 88 ASP A C 1
ATOM 671 O O . ASP A 1 88 ? -3.138 8.504 6.411 1.00 87.56 88 ASP A O 1
ATOM 675 N N . GLU A 1 89 ? -2.532 7.296 8.195 1.00 89.38 89 GLU A N 1
ATOM 676 C CA . GLU A 1 89 ? -1.132 7.739 8.188 1.00 89.38 89 GLU A CA 1
ATOM 677 C C . GLU A 1 89 ? -0.425 7.323 6.886 1.00 89.38 89 GLU A C 1
ATOM 679 O O . GLU A 1 89 ? 0.210 8.164 6.251 1.00 89.38 89 GLU A O 1
ATOM 684 N N . MET A 1 90 ? -0.628 6.085 6.421 1.00 86.25 90 MET A N 1
ATOM 685 C CA . MET A 1 90 ? -0.074 5.598 5.150 1.00 86.25 90 MET A CA 1
ATOM 686 C C . MET A 1 90 ? -0.597 6.363 3.927 1.00 86.25 90 MET A C 1
ATOM 688 O O . MET A 1 90 ? 0.167 6.658 3.011 1.00 86.25 90 MET A O 1
ATOM 692 N N . LEU A 1 91 ? -1.888 6.704 3.897 1.00 86.06 91 LEU A N 1
ATOM 693 C CA . LEU A 1 91 ? -2.460 7.496 2.802 1.00 86.06 91 LEU A CA 1
ATOM 694 C C . LEU A 1 91 ? -1.972 8.948 2.819 1.00 86.06 91 LEU A C 1
ATOM 696 O O . LEU A 1 91 ? -1.774 9.546 1.765 1.00 86.06 91 LEU A O 1
ATOM 700 N N . ASN A 1 92 ? -1.742 9.516 4.003 1.00 87.25 92 ASN A N 1
ATOM 701 C CA . ASN A 1 92 ? -1.251 10.886 4.138 1.00 87.25 92 ASN A CA 1
ATOM 7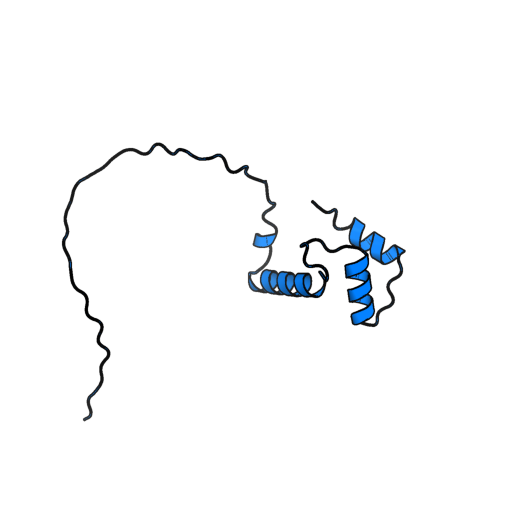02 C C . ASN A 1 92 ? 0.207 11.054 3.679 1.00 87.25 92 ASN A C 1
ATOM 704 O O . ASN A 1 92 ? 0.589 12.156 3.282 1.00 87.25 92 ASN A O 1
ATOM 708 N N . GLU A 1 93 ? 1.022 9.994 3.707 1.00 83.50 93 GLU A N 1
ATOM 709 C CA . GLU A 1 93 ? 2.390 10.023 3.163 1.00 83.50 93 GLU A CA 1
ATOM 710 C C . GLU A 1 93 ? 2.424 10.127 1.632 1.00 83.50 93 GLU A C 1
ATOM 712 O O . GLU A 1 93 ? 3.383 10.658 1.065 1.00 83.50 93 GLU A O 1
ATOM 717 N N . ALA A 1 94 ? 1.372 9.660 0.959 1.00 72.94 94 ALA A N 1
ATOM 718 C CA . ALA A 1 94 ? 1.244 9.681 -0.490 1.00 72.94 94 ALA A CA 1
ATOM 719 C C . ALA A 1 94 ? 0.019 10.512 -0.903 1.00 72.94 94 ALA A C 1
ATOM 721 O O . ALA A 1 94 ? -1.018 9.946 -1.256 1.00 72.94 94 ALA A O 1
ATOM 722 N N . PRO A 1 95 ? 0.112 11.858 -0.894 1.00 67.62 95 PRO A N 1
ATOM 723 C CA . PRO A 1 95 ? -0.962 12.690 -1.411 1.00 67.62 95 PRO A CA 1
ATOM 724 C C . PRO A 1 95 ? -1.191 12.337 -2.883 1.00 67.62 95 PRO A C 1
ATOM 726 O O . PRO A 1 95 ? -0.274 12.419 -3.706 1.00 67.62 95 PRO A O 1
ATOM 729 N N . GLY A 1 96 ? -2.415 11.902 -3.188 1.00 67.31 96 GLY A N 1
ATOM 730 C CA . GLY A 1 96 ? -2.849 11.618 -4.551 1.00 67.31 96 GLY A CA 1
ATOM 731 C C . GLY A 1 96 ? -2.679 12.829 -5.487 1.00 67.31 96 GLY A C 1
ATOM 732 O O . GLY A 1 96 ? -2.459 13.951 -5.020 1.00 67.31 96 GLY A O 1
ATOM 733 N N . PRO A 1 97 ? -2.733 12.604 -6.810 1.00 59.00 97 PRO A N 1
ATOM 734 C CA . PRO A 1 97 ? -2.527 13.639 -7.826 1.00 59.00 97 PRO A CA 1
ATOM 735 C C . PRO A 1 97 ? -3.578 14.759 -7.836 1.00 59.00 97 PRO A C 1
ATOM 737 O O . PRO A 1 97 ? -4.728 14.528 -7.400 1.00 59.00 97 PRO A O 1
#

Solvent-accessible surface area (backbone atoms 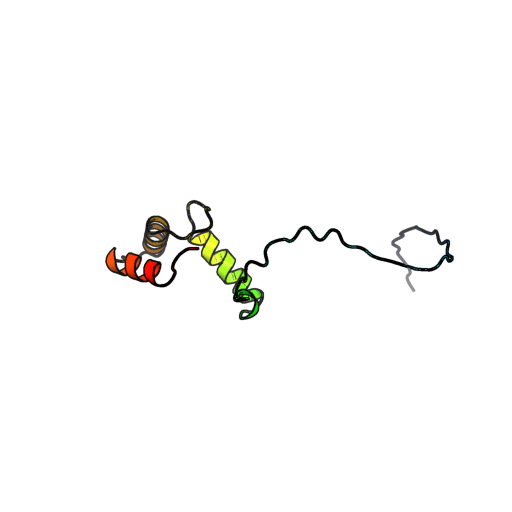only — not comparable to full-atom values): 6822 Å² total; per-residue (Å²): 135,87,86,90,81,91,82,89,79,89,81,85,80,86,83,84,83,90,85,84,89,87,85,87,82,83,85,71,78,78,72,76,79,70,83,66,73,66,62,76,75,79,47,54,75,67,54,52,50,51,52,51,53,51,47,60,70,39,31,76,87,67,82,87,65,81,44,71,69,26,54,50,53,45,32,58,73,73,72,45,92,75,51,74,66,58,51,49,54,58,48,66,76,54,75,75,135

Nearest PDB structures (foldseek):
  4mbe-assembly1_A  TM=9.475E-01  e=3.183E-02  Saccharomyces cerevisiae S288C
  2kn2-assembly1_A  TM=8.911E-01  e=2.279E-02  Glycine max
  2jt0-assembly1_A  TM=6.305E-01  e=5.808E-02  unclassified
  2kz2-assembly1_A  TM=6.496E-01  e=1.692E-01  Gallus gallus
  8tid-assembly1_R  TM=5.514E-01  e=3.200E+00  Tetrahymena thermophila